Protein AF-A0A268QUK3-F1 (afdb_monomer_lite)

Foldseek 3Di:
DVVVVCVVVDDDDDPDDPDPPDADDQWDADPVRDIDDDPQLVVQLVVVCVVPNRCVVVVDDPVVSGDPPDD

Sequence (71 aa):
TRLYNMVRDRGDWCISRQRAWGVPIPVFYAENGEPIITDETIEHVSNLFRDKGSNIWFELEAKDLLPEGFT

Organism: Shouchella clausii (NCBI:txid79880)

Secondary structure (DSSP, 8-state):
-HHHHHHHT--------S-SSSPPP--EE-TTS-EE--HHHHHHHHHHHHHH-TTHHHHS-HHHHSPTT--

pLDDT: mean 93.97, std 4.98, range [62.06, 97.25]

Radius of gyration: 15.99 Å; chains: 1; bounding box: 39×24×42 Å

Structure (mmCIF, N/CA/C/O backbone):
data_AF-A0A268QUK3-F1
#
_entry.id   AF-A0A268QUK3-F1
#
loop_
_atom_site.group_PDB
_atom_site.id
_atom_site.type_symbol
_atom_site.label_atom_id
_atom_site.label_alt_id
_atom_site.label_comp_id
_atom_site.label_asym_id
_atom_site.label_entity_id
_atom_site.label_seq_id
_atom_site.pdbx_PDB_ins_code
_atom_site.Cartn_x
_atom_site.Cartn_y
_atom_site.Cartn_z
_atom_site.occupancy
_atom_site.B_iso_or_equiv
_atom_site.auth_seq_id
_atom_site.auth_comp_id
_atom_site.auth_asym_id
_atom_site.auth_atom_id
_atom_site.pdbx_PDB_model_num
ATOM 1 N N . THR A 1 1 ? 25.056 -4.960 -22.665 1.00 86.62 1 THR A N 1
ATOM 2 C CA . THR A 1 1 ? 23.756 -5.119 -23.368 1.00 86.62 1 THR A CA 1
ATOM 3 C C . THR A 1 1 ? 22.865 -3.929 -23.061 1.00 86.62 1 THR A C 1
ATOM 5 O O . THR A 1 1 ? 23.009 -3.370 -21.983 1.00 86.62 1 THR A O 1
ATOM 8 N N . ARG A 1 2 ? 21.950 -3.528 -23.955 1.00 91.50 2 ARG A N 1
ATOM 9 C CA . ARG A 1 2 ? 21.105 -2.325 -23.782 1.00 91.50 2 ARG A CA 1
ATOM 10 C C . ARG A 1 2 ? 20.387 -2.250 -22.421 1.00 91.50 2 ARG A C 1
ATOM 12 O O . ARG A 1 2 ? 20.401 -1.197 -21.800 1.00 91.50 2 ARG A O 1
ATOM 19 N N . LEU A 1 3 ? 19.832 -3.369 -21.942 1.00 95.06 3 LEU A N 1
ATOM 20 C CA . LEU A 1 3 ? 19.140 -3.442 -20.646 1.00 95.06 3 LEU A CA 1
ATOM 21 C C . LEU A 1 3 ? 20.060 -3.119 -19.459 1.00 95.06 3 LEU A C 1
ATOM 23 O O . LEU A 1 3 ? 19.661 -2.400 -18.555 1.00 95.06 3 LEU A O 1
ATOM 27 N N . TYR A 1 4 ? 21.301 -3.612 -19.483 1.00 96.75 4 TYR A N 1
ATOM 28 C CA . TYR A 1 4 ? 22.267 -3.379 -18.408 1.00 96.75 4 TYR A CA 1
ATOM 29 C C . TYR A 1 4 ? 22.547 -1.882 -18.217 1.00 96.75 4 TYR A C 1
ATOM 31 O O . TYR A 1 4 ? 22.473 -1.386 -17.099 1.00 96.75 4 TYR A O 1
ATOM 39 N N . ASN A 1 5 ? 22.783 -1.150 -19.312 1.00 96.06 5 ASN A N 1
ATOM 40 C CA . ASN A 1 5 ? 23.017 0.296 -19.241 1.00 96.06 5 ASN A CA 1
ATOM 41 C C . ASN A 1 5 ? 21.762 1.046 -18.760 1.00 96.06 5 ASN A C 1
ATOM 43 O O . ASN A 1 5 ? 21.877 1.950 -17.944 1.00 96.06 5 ASN A O 1
ATOM 47 N N . MET A 1 6 ? 20.563 0.631 -19.198 1.00 95.06 6 MET A N 1
ATOM 48 C CA . MET A 1 6 ? 19.301 1.226 -18.731 1.00 95.06 6 MET A CA 1
ATOM 49 C C . MET A 1 6 ? 19.094 1.075 -17.220 1.00 95.06 6 MET A C 1
ATOM 51 O O . MET A 1 6 ? 18.557 1.985 -16.606 1.00 95.06 6 MET A O 1
ATOM 55 N N . VAL A 1 7 ? 19.490 -0.055 -16.621 1.00 95.06 7 VAL A N 1
ATOM 56 C CA . VAL A 1 7 ? 19.373 -0.272 -15.167 1.00 95.06 7 VAL A CA 1
ATOM 57 C C . VAL A 1 7 ? 20.468 0.473 -14.407 1.00 95.06 7 VAL A C 1
ATOM 59 O O . VAL A 1 7 ? 20.175 1.075 -13.380 1.00 95.06 7 VAL A O 1
ATOM 62 N N . ARG A 1 8 ? 21.708 0.462 -14.913 1.00 95.44 8 ARG A N 1
ATOM 63 C CA . ARG A 1 8 ? 22.849 1.146 -14.283 1.00 95.44 8 ARG A CA 1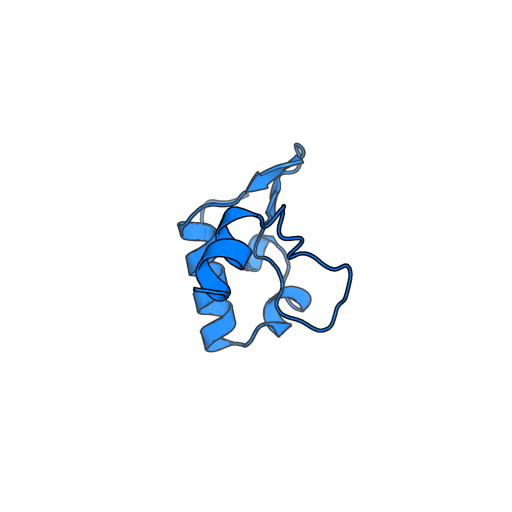
ATOM 64 C C . ARG A 1 8 ? 22.637 2.658 -14.180 1.00 95.44 8 ARG A C 1
ATOM 66 O O . ARG A 1 8 ? 22.971 3.240 -13.158 1.00 95.44 8 ARG A O 1
ATOM 73 N N . ASP A 1 9 ? 22.090 3.267 -15.230 1.00 96.31 9 ASP A N 1
ATOM 74 C CA . ASP A 1 9 ? 21.973 4.725 -15.351 1.00 96.31 9 ASP A CA 1
ATOM 75 C C . ASP A 1 9 ? 20.564 5.237 -14.962 1.00 96.31 9 ASP A C 1
ATOM 77 O O . ASP A 1 9 ? 20.234 6.405 -15.171 1.00 96.31 9 ASP A O 1
ATOM 81 N N . ARG A 1 10 ? 19.700 4.364 -14.419 1.00 95.38 10 ARG A N 1
ATOM 82 C CA . ARG A 1 10 ? 18.328 4.703 -14.014 1.00 95.38 10 ARG A CA 1
ATOM 83 C C . ARG A 1 10 ? 18.322 5.520 -12.718 1.00 95.38 10 ARG A C 1
ATOM 85 O O . ARG A 1 10 ? 18.896 5.106 -11.720 1.00 95.38 10 ARG A O 1
ATOM 92 N N . GLY A 1 11 ? 17.581 6.628 -12.727 1.00 95.38 11 GLY A N 1
ATOM 93 C CA . GLY A 1 11 ? 17.219 7.379 -11.522 1.00 95.38 11 GLY A CA 1
ATOM 94 C C . GLY A 1 11 ? 16.007 6.799 -10.782 1.00 95.38 11 GLY A C 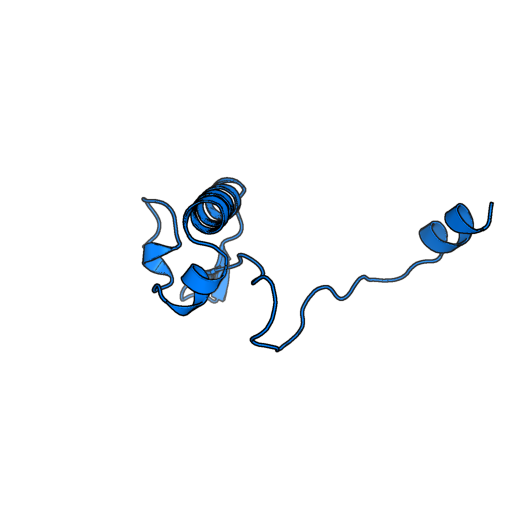1
ATOM 95 O O . GLY A 1 11 ? 15.536 5.697 -11.072 1.00 95.38 11 GLY A O 1
ATOM 96 N N . ASP A 1 12 ? 15.464 7.568 -9.845 1.00 96.50 12 ASP A N 1
ATOM 97 C CA . ASP A 1 12 ? 14.388 7.101 -8.971 1.00 96.50 12 ASP A CA 1
ATOM 98 C C . ASP A 1 12 ? 13.120 6.667 -9.715 1.00 96.50 12 ASP A C 1
ATOM 100 O O . ASP A 1 12 ? 12.741 7.193 -10.769 1.00 96.50 12 ASP A O 1
ATOM 104 N N . TRP A 1 13 ? 12.419 5.696 -9.126 1.00 95.31 13 TRP A N 1
ATOM 105 C CA . TRP A 1 13 ? 11.136 5.230 -9.632 1.00 95.31 13 TRP A CA 1
ATOM 106 C C . TRP A 1 13 ? 9.976 5.839 -8.855 1.00 95.31 13 TRP A C 1
ATOM 108 O O . TRP A 1 13 ? 9.611 5.373 -7.780 1.00 95.31 13 TRP A O 1
ATOM 118 N N . CYS A 1 14 ? 9.324 6.838 -9.442 1.00 96.06 14 CYS A N 1
ATOM 119 C CA . CYS A 1 14 ? 8.053 7.318 -8.914 1.00 96.06 14 CYS A CA 1
ATOM 120 C C . CYS A 1 14 ? 6.945 6.281 -9.175 1.00 96.06 14 CYS A C 1
ATOM 122 O O . CYS A 1 14 ? 6.427 6.190 -10.297 1.00 96.06 14 CYS A O 1
ATOM 124 N N . ILE A 1 15 ? 6.581 5.523 -8.138 1.00 95.81 15 ILE A N 1
ATOM 125 C CA . ILE A 1 15 ? 5.523 4.498 -8.176 1.00 95.81 15 ILE A CA 1
ATOM 126 C C . ILE A 1 15 ? 4.129 5.039 -7.824 1.00 95.81 15 ILE A C 1
ATOM 128 O O . ILE A 1 15 ? 3.132 4.475 -8.261 1.00 95.81 15 ILE A O 1
ATOM 132 N N . SER A 1 16 ? 4.039 6.140 -7.073 1.00 96.56 16 SER A N 1
ATOM 133 C CA . SER A 1 16 ? 2.768 6.682 -6.580 1.00 96.56 16 SER A CA 1
ATOM 134 C C . SER A 1 16 ? 2.103 7.625 -7.583 1.00 96.56 16 SER A C 1
ATOM 136 O O . SER A 1 16 ? 2.768 8.326 -8.350 1.00 96.56 16 SER A O 1
ATOM 138 N N . ARG A 1 17 ? 0.768 7.653 -7.600 1.00 96.94 17 ARG A N 1
ATOM 139 C CA . ARG A 1 17 ? -0.045 8.577 -8.406 1.00 96.94 17 ARG A CA 1
ATOM 140 C C . ARG A 1 17 ? -1.303 8.948 -7.623 1.00 96.94 17 ARG A C 1
ATOM 142 O O . ARG A 1 17 ? -1.913 8.079 -7.013 1.00 96.94 17 ARG A O 1
ATOM 149 N N . GLN A 1 18 ? -1.732 10.206 -7.691 1.00 96.44 18 GLN A N 1
ATOM 150 C CA . GLN A 1 18 ? -2.991 10.668 -7.091 1.00 96.44 18 GLN A CA 1
ATOM 151 C C . GLN A 1 18 ? -4.159 10.343 -8.032 1.00 96.44 18 GLN A C 1
ATOM 153 O O . GLN A 1 18 ? -4.654 11.201 -8.764 1.00 96.44 18 GLN A O 1
ATOM 158 N N . ARG A 1 19 ? -4.542 9.065 -8.089 1.00 93.44 19 ARG A N 1
ATOM 159 C CA . ARG A 1 19 ? -5.654 8.556 -8.904 1.00 93.44 19 ARG A CA 1
ATOM 160 C C . ARG A 1 19 ? -6.403 7.476 -8.131 1.00 93.44 19 ARG A C 1
ATOM 162 O O . ARG A 1 19 ? -5.775 6.689 -7.438 1.00 93.44 19 ARG A O 1
ATOM 169 N N . ALA A 1 20 ? -7.721 7.415 -8.308 1.00 89.38 20 ALA A N 1
ATOM 170 C CA . ALA 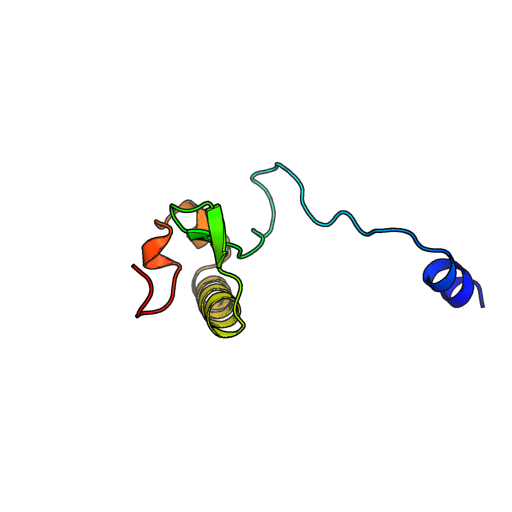A 1 20 ? -8.555 6.383 -7.688 1.00 89.38 20 ALA A CA 1
ATOM 171 C C . ALA A 1 20 ? -8.497 5.037 -8.435 1.00 89.38 20 ALA A C 1
ATOM 173 O O . ALA A 1 20 ? -8.626 3.984 -7.826 1.00 89.38 20 ALA A O 1
ATOM 174 N N . TRP A 1 21 ? -8.287 5.056 -9.758 1.00 93.31 21 TRP A N 1
ATOM 175 C CA . TRP A 1 21 ? -8.212 3.835 -10.561 1.00 93.31 21 TRP A CA 1
ATOM 176 C C . TRP A 1 21 ? -6.796 3.249 -10.550 1.00 93.31 21 TRP A C 1
ATOM 178 O O . TRP A 1 21 ? -5.896 3.776 -11.215 1.00 93.31 21 TRP A O 1
ATOM 188 N N . GLY A 1 22 ? -6.609 2.164 -9.799 1.00 92.94 22 GLY A N 1
ATOM 189 C CA . GLY A 1 22 ? -5.341 1.453 -9.659 1.00 92.94 22 GLY A CA 1
ATOM 190 C C . GLY A 1 22 ? -5.313 0.564 -8.417 1.00 92.94 22 GLY A C 1
ATOM 191 O O . GLY A 1 22 ? -6.326 0.396 -7.744 1.00 92.94 22 GLY A O 1
ATOM 192 N N . VAL A 1 23 ? -4.140 0.005 -8.118 1.00 95.62 23 VAL A N 1
ATOM 193 C CA . VAL A 1 23 ? -3.901 -0.727 -6.868 1.00 95.62 23 VAL A CA 1
ATOM 194 C C . VAL A 1 23 ? -3.374 0.265 -5.824 1.00 95.62 23 VAL A C 1
ATOM 196 O O . VAL A 1 23 ? -2.360 0.918 -6.092 1.00 95.62 23 VAL A O 1
ATOM 199 N N . PRO A 1 24 ? -4.040 0.409 -4.667 1.00 95.88 24 PRO A N 1
ATOM 200 C CA . PRO A 1 24 ? -3.553 1.243 -3.574 1.00 95.88 24 PRO A CA 1
ATOM 201 C C . PRO A 1 24 ? -2.195 0.768 -3.053 1.00 95.88 24 PRO A C 1
ATOM 203 O O . PRO A 1 24 ? -1.912 -0.428 -3.035 1.00 95.88 24 PRO A O 1
ATOM 206 N N . ILE A 1 25 ? -1.355 1.710 -2.619 1.00 96.06 25 ILE A N 1
ATOM 207 C CA . 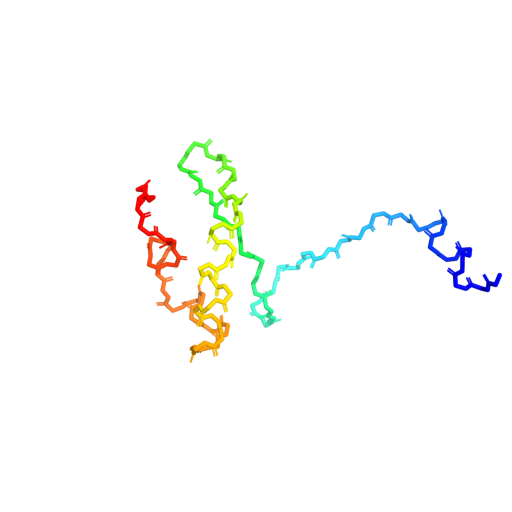ILE A 1 25 ? -0.102 1.384 -1.932 1.00 96.06 25 ILE A CA 1
ATOM 208 C C . ILE A 1 25 ? -0.452 1.177 -0.449 1.00 96.06 25 ILE A C 1
ATOM 210 O O . ILE A 1 25 ? -0.943 2.131 0.158 1.00 96.06 25 ILE A O 1
ATOM 214 N N . PRO A 1 26 ? -0.229 -0.022 0.126 1.00 95.62 26 PRO A N 1
ATOM 215 C CA . PRO A 1 26 ? -0.693 -0.370 1.466 1.00 95.62 26 PRO A CA 1
ATOM 216 C C . PRO A 1 26 ? 0.190 0.263 2.548 1.00 95.62 26 PRO A C 1
ATOM 218 O O . PRO A 1 26 ? 1.040 -0.389 3.145 1.00 95.62 26 PRO A O 1
ATOM 221 N N . VAL A 1 27 ? 0.015 1.567 2.752 1.00 96.00 27 VAL A N 1
ATOM 222 C CA . VAL A 1 27 ? 0.700 2.362 3.774 1.00 96.00 27 VAL A CA 1
ATOM 223 C C . VAL A 1 27 ? -0.348 3.044 4.628 1.00 96.00 27 VAL A C 1
ATOM 225 O O . VAL A 1 27 ? -1.220 3.740 4.105 1.00 96.00 27 VAL A O 1
ATOM 228 N N . PHE A 1 28 ? -0.218 2.884 5.938 1.00 95.94 28 PHE A N 1
ATOM 229 C CA . PHE A 1 28 ? -1.039 3.582 6.916 1.00 95.94 28 PHE A CA 1
ATOM 230 C C . PHE A 1 28 ? -0.200 4.634 7.635 1.00 95.94 28 PHE A C 1
ATOM 232 O O . PHE A 1 28 ? 1.030 4.583 7.622 1.00 95.94 28 PHE A O 1
ATOM 239 N N . TYR A 1 29 ? -0.866 5.597 8.259 1.00 95.06 29 TYR A N 1
ATOM 240 C CA . TYR A 1 29 ? -0.222 6.624 9.068 1.00 95.06 29 TYR A CA 1
ATOM 241 C C . TYR A 1 29 ? -0.885 6.659 10.438 1.00 95.06 29 TYR A C 1
ATOM 243 O O . TYR A 1 29 ? -2.112 6.703 10.522 1.00 95.06 29 TYR A O 1
ATOM 251 N N . ALA A 1 30 ? -0.073 6.644 11.492 1.00 92.44 30 ALA A N 1
ATOM 252 C CA . ALA A 1 30 ? -0.546 6.897 12.846 1.00 92.44 30 ALA A CA 1
ATOM 253 C C . ALA A 1 30 ? -0.917 8.381 13.020 1.00 92.44 30 ALA A C 1
ATOM 255 O O . ALA A 1 30 ? -0.519 9.237 12.224 1.00 92.44 30 ALA A O 1
ATOM 256 N N . GLU A 1 31 ? -1.638 8.716 14.093 1.00 90.94 31 GLU A N 1
ATOM 257 C CA . GLU A 1 31 ? -2.050 10.101 14.383 1.00 90.94 31 GLU A CA 1
ATOM 258 C C . GLU A 1 31 ? -0.864 11.072 14.520 1.00 90.94 31 GLU A C 1
ATOM 260 O O . GLU A 1 31 ? -0.985 12.261 14.226 1.00 90.94 31 GLU A O 1
ATOM 265 N N . ASN A 1 32 ? 0.305 10.567 14.928 1.00 93.00 32 ASN A N 1
ATOM 266 C CA . ASN A 1 32 ? 1.547 11.336 15.031 1.00 93.00 32 ASN A CA 1
ATOM 267 C C . ASN A 1 32 ? 2.259 11.549 13.674 1.00 93.00 32 ASN A C 1
ATOM 269 O O . ASN A 1 32 ? 3.303 12.200 13.629 1.00 93.00 32 ASN A O 1
ATOM 273 N N . GLY A 1 33 ? 1.711 11.013 12.579 1.00 93.31 33 GLY A N 1
ATOM 274 C CA . GLY A 1 33 ? 2.277 11.094 11.233 1.00 93.31 33 GLY A CA 1
ATOM 275 C C . GLY A 1 33 ? 3.350 10.049 10.922 1.00 93.31 33 GLY A C 1
ATOM 276 O O . GLY A 1 33 ? 3.924 10.091 9.831 1.00 93.31 33 GLY A O 1
ATOM 277 N N . GLU A 1 34 ? 3.632 9.108 11.828 1.00 94.56 34 GLU A N 1
ATOM 278 C CA . GLU A 1 3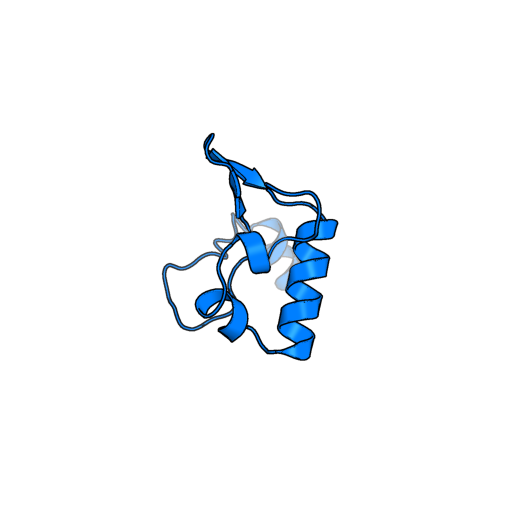4 ? 4.552 8.009 11.538 1.00 94.56 34 GLU A CA 1
ATOM 279 C C . GLU A 1 34 ? 3.927 7.010 10.553 1.00 94.56 34 GLU A C 1
ATOM 281 O O . GLU A 1 34 ? 2.765 6.619 10.714 1.00 94.56 34 GLU A O 1
ATOM 286 N N . PRO A 1 35 ? 4.679 6.580 9.524 1.00 95.25 35 PRO A N 1
ATOM 287 C CA . PRO A 1 35 ? 4.207 5.569 8.596 1.00 95.25 35 PRO A CA 1
ATOM 288 C C . PRO A 1 35 ? 4.212 4.190 9.264 1.00 95.25 35 PRO A C 1
ATOM 290 O O . PRO A 1 35 ? 5.237 3.728 9.767 1.00 95.25 35 PRO A O 1
ATOM 293 N N . ILE A 1 36 ? 3.079 3.499 9.197 1.00 94.69 36 ILE A N 1
ATOM 294 C CA . ILE A 1 36 ? 2.937 2.101 9.598 1.00 94.69 36 ILE A CA 1
ATOM 295 C C . ILE A 1 36 ? 3.046 1.253 8.330 1.00 94.69 36 ILE A C 1
ATOM 297 O O . ILE A 1 36 ? 2.117 1.189 7.520 1.00 94.69 36 ILE A O 1
ATOM 301 N N . ILE A 1 37 ? 4.222 0.651 8.141 1.00 95.44 37 ILE A N 1
ATOM 302 C CA . ILE A 1 37 ? 4.547 -0.205 6.996 1.00 95.44 37 ILE A CA 1
ATOM 303 C C . ILE A 1 37 ? 5.404 -1.367 7.500 1.00 95.44 37 ILE A C 1
ATOM 305 O O . ILE A 1 37 ? 6.629 -1.269 7.580 1.00 95.44 37 ILE A O 1
ATOM 309 N N . THR A 1 38 ? 4.751 -2.459 7.875 1.00 95.38 38 THR A N 1
ATOM 310 C CA . THR A 1 38 ? 5.399 -3.702 8.318 1.00 95.38 38 THR A CA 1
ATOM 311 C C . THR A 1 38 ? 5.021 -4.854 7.395 1.00 95.38 38 THR A C 1
ATOM 313 O O . THR A 1 38 ? 3.967 -4.814 6.755 1.00 95.38 38 THR A O 1
ATOM 316 N N . ASP A 1 39 ? 5.840 -5.907 7.366 1.00 95.75 39 ASP A N 1
ATOM 317 C CA . ASP A 1 39 ? 5.530 -7.126 6.606 1.00 95.75 39 ASP A CA 1
ATOM 318 C C . ASP A 1 39 ? 4.151 -7.690 6.983 1.00 95.75 39 ASP A C 1
ATOM 320 O O . ASP A 1 39 ? 3.395 -8.107 6.113 1.00 95.75 39 ASP A O 1
ATOM 324 N N . GLU A 1 40 ? 3.776 -7.611 8.262 1.00 95.62 40 GLU A N 1
ATOM 325 C CA . GLU A 1 40 ? 2.465 -8.031 8.761 1.00 95.62 40 GLU A CA 1
ATOM 326 C C . GLU A 1 40 ? 1.316 -7.197 8.174 1.00 95.62 40 GLU A C 1
ATOM 328 O O . GLU A 1 40 ? 0.345 -7.757 7.664 1.00 95.62 40 GLU A O 1
ATOM 333 N N . THR A 1 41 ? 1.431 -5.863 8.188 1.00 95.75 41 THR A N 1
ATOM 334 C CA . THR A 1 41 ? 0.394 -4.982 7.616 1.00 95.75 41 THR A CA 1
ATOM 335 C C . THR A 1 41 ? 0.239 -5.185 6.106 1.00 95.75 41 THR A C 1
ATOM 337 O O . THR A 1 41 ? -0.882 -5.224 5.597 1.00 95.75 41 THR A O 1
ATOM 340 N N . ILE A 1 42 ? 1.348 -5.384 5.385 1.00 96.81 42 ILE A N 1
ATOM 341 C CA . ILE A 1 42 ? 1.345 -5.623 3.937 1.00 96.81 42 ILE A CA 1
ATOM 342 C C . ILE A 1 42 ? 0.721 -6.987 3.624 1.00 96.81 42 ILE A C 1
ATOM 344 O O . ILE A 1 42 ? -0.126 -7.081 2.733 1.00 96.81 42 ILE A O 1
ATOM 348 N N . GLU A 1 43 ? 1.114 -8.035 4.350 1.00 97.06 43 GLU A N 1
ATOM 349 C CA . GLU A 1 43 ? 0.593 -9.393 4.169 1.00 97.06 43 GLU A CA 1
ATOM 350 C C . GLU A 1 43 ? -0.912 -9.447 4.465 1.00 97.06 43 GLU A C 1
ATOM 352 O O . GLU A 1 43 ? -1.677 -10.040 3.702 1.00 97.06 43 GLU A O 1
ATOM 357 N N . HIS A 1 44 ? -1.367 -8.763 5.519 1.00 96.38 44 HIS A N 1
ATOM 358 C CA . HIS A 1 44 ? -2.786 -8.675 5.852 1.00 96.38 44 HIS A CA 1
ATOM 359 C C . HIS A 1 44 ? -3.602 -8.038 4.714 1.00 96.38 44 HIS A C 1
ATOM 361 O O . HIS A 1 44 ? -4.567 -8.637 4.231 1.00 96.38 44 HIS A O 1
ATOM 367 N N . VAL A 1 45 ? -3.174 -6.874 4.210 1.00 97.06 45 VAL A N 1
ATOM 368 C CA . VAL A 1 45 ? -3.855 -6.197 3.090 1.00 97.06 45 VAL A CA 1
ATOM 369 C C . VAL A 1 45 ? -3.786 -7.025 1.804 1.00 97.06 45 VAL A C 1
ATOM 371 O O . VAL A 1 45 ? -4.771 -7.106 1.070 1.00 97.06 45 VAL A O 1
ATOM 374 N N . SER A 1 46 ? -2.655 -7.680 1.532 1.00 97.19 46 SER A N 1
ATOM 375 C CA . SER A 1 46 ? -2.489 -8.585 0.385 1.00 97.19 46 SER A CA 1
ATOM 376 C C . SER A 1 46 ? -3.516 -9.722 0.409 1.00 97.19 46 SER A C 1
ATOM 378 O O . SER A 1 46 ? -4.140 -10.016 -0.615 1.00 97.19 46 SER A O 1
ATOM 380 N N . ASN A 1 47 ? -3.756 -10.314 1.582 1.00 97.00 47 ASN A N 1
ATOM 381 C CA . ASN A 1 47 ? -4.767 -11.355 1.761 1.00 97.00 47 ASN A CA 1
ATOM 382 C C . ASN A 1 47 ? -6.192 -10.807 1.591 1.00 97.00 47 ASN A C 1
ATOM 384 O O . ASN A 1 47 ? -6.989 -11.398 0.863 1.00 97.00 47 ASN A O 1
ATOM 388 N N . LEU A 1 48 ? -6.495 -9.623 2.133 1.00 96.81 48 LEU A N 1
ATOM 389 C CA . LEU A 1 48 ? -7.783 -8.960 1.890 1.00 96.81 48 LEU A CA 1
ATOM 390 C C . LEU A 1 48 ? -8.024 -8.688 0.398 1.00 96.81 48 LEU A C 1
ATOM 392 O O . LEU A 1 48 ? -9.118 -8.935 -0.111 1.00 96.81 48 LEU A O 1
ATOM 396 N N . PHE A 1 49 ? -7.005 -8.208 -0.317 1.00 97.12 49 PHE A N 1
ATOM 397 C CA . PHE A 1 49 ? -7.091 -7.940 -1.753 1.00 97.12 49 PHE A CA 1
ATOM 398 C C . PHE A 1 49 ? -7.237 -9.224 -2.565 1.00 97.12 49 PHE A C 1
ATOM 400 O O . PHE A 1 49 ? -7.935 -9.220 -3.579 1.00 97.12 49 PHE A O 1
ATOM 407 N N . ARG A 1 50 ? -6.603 -10.319 -2.136 1.00 97.25 50 ARG A N 1
ATOM 408 C CA . ARG A 1 50 ? -6.754 -11.637 -2.761 1.00 97.25 50 ARG A CA 1
ATOM 409 C C . ARG A 1 50 ? -8.196 -12.136 -2.679 1.00 97.25 50 ARG A C 1
ATOM 411 O O . ARG A 1 50 ? -8.698 -12.655 -3.674 1.00 97.25 50 ARG A O 1
ATOM 418 N N . ASP A 1 51 ? -8.844 -11.948 -1.535 1.00 96.88 51 ASP A N 1
ATOM 419 C CA . ASP A 1 51 ? -10.180 -12.494 -1.279 1.00 96.88 51 ASP A CA 1
ATOM 420 C C . ASP A 1 51 ? -11.305 -11.588 -1.800 1.00 96.88 51 ASP A C 1
ATOM 422 O O . ASP A 1 51 ? -12.307 -12.075 -2.326 1.00 96.88 51 ASP A O 1
ATOM 426 N N . LYS A 1 52 ? -11.155 -10.266 -1.657 1.00 96.06 52 LYS A N 1
ATOM 427 C CA . LYS A 1 52 ? -12.220 -9.277 -1.918 1.00 96.06 52 LYS A CA 1
ATOM 428 C C . LYS A 1 52 ? -11.921 -8.335 -3.088 1.00 96.06 52 LYS A C 1
ATOM 430 O O . LYS A 1 52 ? -12.792 -7.572 -3.501 1.00 96.06 52 LYS A O 1
ATOM 435 N N . GLY A 1 53 ? -10.711 -8.386 -3.644 1.00 95.19 53 GLY A N 1
ATOM 436 C CA . GLY A 1 53 ? -10.223 -7.417 -4.625 1.00 95.19 53 GLY A CA 1
ATOM 437 C C . GLY A 1 53 ? -9.743 -6.109 -3.985 1.00 95.19 53 GLY A C 1
ATOM 438 O O . GLY A 1 53 ? -9.985 -5.833 -2.813 1.00 95.19 53 GLY A O 1
ATOM 439 N N . SER A 1 54 ? -9.067 -5.265 -4.770 1.00 94.94 54 SER A N 1
ATOM 440 C CA . SER A 1 54 ? -8.472 -4.008 -4.280 1.00 94.94 54 SER A CA 1
ATOM 441 C C . SER A 1 54 ? -9.488 -2.918 -3.929 1.00 94.94 54 SER A C 1
ATOM 443 O O . SER A 1 54 ? -9.128 -1.940 -3.280 1.00 94.94 54 SER A O 1
ATOM 445 N N . ASN A 1 55 ? -10.750 -3.066 -4.346 1.00 95.62 55 ASN A N 1
ATOM 446 C CA . ASN A 1 55 ? -11.808 -2.099 -4.038 1.00 95.62 55 ASN A CA 1
ATOM 447 C C . ASN A 1 55 ? -12.085 -2.005 -2.535 1.00 95.62 55 ASN A C 1
ATOM 449 O O . ASN A 1 55 ? -12.466 -0.938 -2.065 1.00 95.62 55 ASN A O 1
ATOM 453 N N . ILE A 1 56 ? -11.799 -3.073 -1.780 1.00 96.31 56 ILE A N 1
ATOM 454 C CA . ILE A 1 56 ? -11.997 -3.110 -0.330 1.00 96.31 56 ILE A CA 1
ATOM 455 C C . ILE A 1 56 ? -11.246 -1.987 0.401 1.00 96.31 56 ILE A C 1
ATOM 457 O O . ILE A 1 56 ? -11.710 -1.503 1.427 1.00 96.31 56 ILE A O 1
ATOM 461 N N . TRP A 1 57 ? -10.133 -1.511 -0.169 1.00 96.12 57 TRP A N 1
ATOM 462 C CA . TRP A 1 57 ? -9.365 -0.374 0.344 1.00 96.12 57 TRP A CA 1
ATOM 463 C C . TRP A 1 57 ? -10.171 0.928 0.426 1.00 96.12 57 TRP A C 1
ATOM 465 O O . TRP A 1 57 ? -9.863 1.795 1.235 1.00 96.12 57 TRP A O 1
ATOM 475 N N . PHE A 1 58 ? -11.173 1.090 -0.438 1.00 94.38 58 PHE A N 1
ATOM 476 C CA . PHE A 1 58 ? -12.031 2.275 -0.486 1.00 94.38 58 PHE A CA 1
ATOM 477 C C . PHE A 1 58 ? -13.377 2.062 0.217 1.00 94.38 58 PHE A C 1
ATOM 479 O O . PHE A 1 58 ? -14.131 3.017 0.385 1.00 94.38 58 PHE A O 1
ATOM 486 N N . GLU A 1 59 ? -13.697 0.821 0.583 1.00 95.00 59 GLU A N 1
ATOM 487 C CA . GLU A 1 59 ? -14.964 0.442 1.215 1.00 95.00 59 GLU A CA 1
ATOM 488 C C . GLU A 1 59 ? -14.842 0.309 2.738 1.00 95.00 59 GLU A C 1
ATOM 490 O O . GLU A 1 59 ? -15.840 0.460 3.442 1.00 95.00 59 GLU A O 1
ATOM 495 N N . LEU A 1 60 ? -13.639 0.018 3.242 1.00 95.00 60 LEU A N 1
ATOM 496 C CA . LEU A 1 60 ? -13.354 -0.164 4.662 1.00 95.00 60 LEU A CA 1
ATOM 497 C C . LEU A 1 60 ? -12.596 1.020 5.264 1.00 95.00 60 LEU A C 1
ATOM 499 O O . LEU A 1 60 ? -11.873 1.742 4.577 1.00 95.00 60 LEU A O 1
ATOM 503 N N . GLU A 1 61 ? -12.731 1.172 6.579 1.00 94.00 61 GLU A N 1
ATOM 504 C CA . GLU A 1 61 ? -11.940 2.118 7.361 1.00 94.00 61 GLU A CA 1
ATOM 505 C C . GLU A 1 61 ? -10.522 1.579 7.595 1.00 94.00 61 GLU A C 1
ATOM 507 O O . GLU A 1 61 ? -10.280 0.371 7.579 1.00 94.00 61 GLU A O 1
ATOM 512 N N . ALA A 1 62 ? -9.572 2.472 7.892 1.00 92.62 62 ALA A N 1
ATOM 513 C CA . ALA A 1 62 ? -8.168 2.102 8.101 1.00 92.62 62 ALA A CA 1
ATOM 514 C C . ALA A 1 62 ? -7.980 1.012 9.174 1.00 92.62 62 ALA A C 1
ATOM 516 O O . ALA A 1 62 ? -7.190 0.092 8.984 1.00 92.62 62 ALA A O 1
ATOM 517 N N . LYS A 1 63 ? -8.753 1.073 10.265 1.00 91.12 63 LYS A N 1
ATOM 518 C CA . LYS A 1 63 ? -8.729 0.077 11.350 1.00 91.12 63 LYS A CA 1
ATOM 519 C C . LYS A 1 63 ? -9.156 -1.329 10.910 1.00 91.12 63 LYS A C 1
ATOM 521 O O . LYS A 1 63 ? -8.714 -2.298 11.504 1.00 91.12 63 LYS A O 1
ATOM 526 N N . ASP A 1 64 ? -10.015 -1.431 9.893 1.00 92.06 64 ASP A N 1
ATOM 527 C CA . ASP A 1 64 ? -10.549 -2.707 9.401 1.00 92.06 64 ASP A CA 1
ATOM 528 C C . ASP A 1 64 ? -9.636 -3.310 8.315 1.00 92.06 64 ASP A C 1
ATOM 530 O O . ASP A 1 64 ? -9.769 -4.479 7.956 1.00 92.06 64 ASP A O 1
ATOM 534 N N . LEU A 1 65 ? -8.726 -2.494 7.770 1.00 94.19 65 LEU A N 1
ATOM 535 C CA . LEU A 1 65 ? -7.675 -2.888 6.829 1.00 94.19 65 LEU A CA 1
ATOM 536 C C . LEU A 1 65 ? -6.348 -3.210 7.532 1.00 94.19 65 LEU A C 1
ATOM 538 O O . LEU A 1 65 ? -5.431 -3.726 6.891 1.00 94.19 65 LEU A O 1
ATOM 542 N N . LEU A 1 66 ? -6.229 -2.872 8.816 1.00 94.06 66 LEU A N 1
ATOM 543 C CA . LEU A 1 66 ? -5.081 -3.188 9.653 1.00 94.06 66 LEU A CA 1
ATOM 544 C C . LEU A 1 66 ? -5.301 -4.529 10.375 1.00 94.06 66 LEU A C 1
ATOM 546 O O . LEU A 1 66 ? -6.430 -4.863 10.734 1.00 94.06 66 LEU 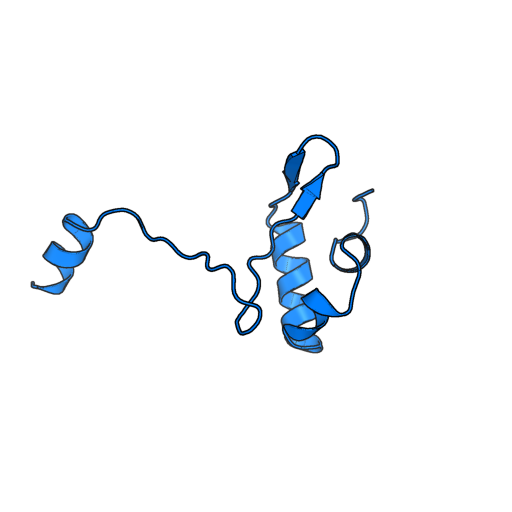A O 1
ATOM 550 N N . PRO A 1 67 ? -4.227 -5.300 10.612 1.00 91.94 67 PRO A N 1
ATOM 551 C CA . PRO A 1 67 ? -4.294 -6.488 11.453 1.00 91.94 67 PRO A CA 1
ATOM 552 C C . PRO A 1 67 ? -4.607 -6.123 12.916 1.00 91.94 67 PRO A C 1
ATOM 554 O O . PRO A 1 67 ? -4.512 -4.966 13.332 1.00 91.94 67 PRO A O 1
ATOM 557 N N . GLU A 1 68 ? -4.975 -7.123 13.718 1.00 87.75 68 GLU A N 1
ATOM 558 C CA . GLU A 1 68 ? -5.247 -6.928 15.146 1.00 87.75 68 GLU A CA 1
ATOM 559 C C . GLU A 1 68 ? -4.016 -6.372 15.888 1.00 87.75 68 GLU A C 1
ATOM 561 O O . GLU A 1 68 ? -2.877 -6.704 15.572 1.00 87.75 68 GLU A O 1
ATOM 566 N N . GLY A 1 69 ? -4.240 -5.535 16.907 1.00 81.31 69 GLY A N 1
ATOM 567 C CA . GLY A 1 69 ? -3.165 -4.960 17.729 1.00 81.31 69 GLY A CA 1
ATOM 568 C C . GLY A 1 69 ? -2.705 -3.559 17.315 1.00 81.31 69 GLY A C 1
ATOM 569 O O . GLY A 1 69 ? -1.915 -2.951 18.034 1.00 81.31 69 GLY A O 1
ATOM 570 N N . PHE A 1 70 ? -3.245 -3.015 16.224 1.00 79.31 70 PHE A N 1
ATOM 571 C CA . PHE A 1 70 ? -3.126 -1.600 15.875 1.00 79.31 70 PHE A CA 1
ATOM 572 C C . PHE A 1 70 ? -4.356 -0.838 16.402 1.00 79.31 70 PHE A C 1
ATOM 574 O O . PHE A 1 70 ? -5.483 -1.322 16.292 1.00 79.31 70 PHE A O 1
ATOM 581 N N . THR A 1 71 ? -4.146 0.315 17.046 1.00 62.06 71 THR A N 1
ATOM 582 C CA . THR A 1 71 ? -5.201 1.211 17.566 1.00 62.06 71 THR A CA 1
ATOM 583 C C . THR A 1 71 ? -4.963 2.619 17.060 1.00 62.06 71 THR A C 1
ATOM 585 O O . THR A 1 71 ? -3.780 3.027 17.053 1.00 62.06 71 THR A O 1
#

InterPro domains:
  IPR002300 Aminoacyl-tRNA synthetase, class Ia [PF00133] (2-66)
  IPR050081 Isoleucine--tRNA ligase [PTHR42765] (2-68)